Protein AF-A0AAV5MS28-F1 (afdb_monomer_lite)

Structure (mmCIF, N/CA/C/O backbone):
data_AF-A0AAV5MS28-F1
#
_entry.id   AF-A0AAV5MS28-F1
#
loop_
_atom_site.group_PDB
_atom_site.id
_atom_site.type_symbol
_atom_site.label_atom_id
_atom_site.label_alt_id
_atom_site.label_comp_id
_atom_site.label_asym_id
_atom_site.label_entity_id
_atom_site.label_seq_id
_atom_site.pdbx_PDB_ins_code
_atom_site.Cartn_x
_atom_site.Cartn_y
_atom_site.Cartn_z
_atom_site.occupancy
_atom_site.B_iso_or_equiv
_atom_site.auth_seq_id
_atom_site.auth_comp_id
_atom_site.auth_asym_id
_atom_site.auth_atom_id
_atom_site.pdbx_PDB_model_num
ATOM 1 N N . MET A 1 1 ? 1.282 -0.191 -28.296 1.00 39.28 1 MET A N 1
ATOM 2 C CA . MET A 1 1 ? 1.789 -0.996 -27.164 1.00 39.28 1 MET A CA 1
ATOM 3 C C . MET A 1 1 ? 0.670 -1.127 -26.139 1.00 39.28 1 MET A C 1
ATOM 5 O O . MET A 1 1 ? 0.465 -0.210 -25.360 1.00 39.28 1 MET A O 1
ATOM 9 N N . GLU A 1 2 ? -0.096 -2.219 -26.176 1.00 42.72 2 GLU A N 1
ATOM 10 C CA . GLU A 1 2 ? -1.206 -2.495 -25.242 1.00 42.72 2 GLU A CA 1
ATOM 11 C C . GLU A 1 2 ? -0.755 -3.400 -24.079 1.00 42.72 2 GLU A C 1
ATOM 13 O O . GLU A 1 2 ? -1.329 -4.451 -23.829 1.00 42.72 2 GLU A O 1
ATOM 18 N N . GLY A 1 3 ? 0.332 -3.028 -23.395 1.00 43.88 3 GLY A N 1
ATOM 19 C CA . GLY A 1 3 ? 1.004 -3.906 -22.423 1.00 43.88 3 GLY A CA 1
ATOM 20 C C . GLY A 1 3 ? 0.760 -3.616 -20.938 1.00 43.88 3 GLY A C 1
ATOM 21 O O . GLY A 1 3 ? 1.291 -4.341 -20.109 1.00 43.88 3 GLY A O 1
ATOM 22 N N . LEU A 1 4 ? 0.005 -2.572 -20.570 1.00 51.59 4 LEU A N 1
ATOM 23 C CA . LEU A 1 4 ? -0.124 -2.137 -19.161 1.00 51.59 4 LEU A CA 1
ATOM 24 C C . LEU A 1 4 ? -1.570 -1.852 -18.709 1.00 51.59 4 LEU A C 1
ATOM 26 O O . LEU A 1 4 ? -1.784 -1.328 -17.624 1.00 51.59 4 LEU A O 1
ATOM 30 N N . LYS A 1 5 ? -2.583 -2.208 -19.511 1.00 58.06 5 LYS A N 1
ATOM 31 C CA . LYS A 1 5 ? -4.004 -2.021 -19.145 1.00 58.06 5 LYS A CA 1
ATOM 32 C C . LYS A 1 5 ? -4.564 -3.099 -18.198 1.00 58.06 5 LYS A C 1
ATOM 34 O O . LYS A 1 5 ? -5.707 -2.978 -17.781 1.00 58.06 5 LYS A O 1
ATOM 39 N N . GLY A 1 6 ? -3.803 -4.154 -17.890 1.00 67.38 6 GLY A N 1
ATOM 40 C CA . GLY A 1 6 ? -4.346 -5.371 -17.268 1.00 67.38 6 GLY A CA 1
ATOM 41 C C . GLY A 1 6 ? -4.471 -5.362 -15.742 1.00 67.38 6 GLY A C 1
ATOM 42 O O . GLY A 1 6 ? -5.326 -6.065 -15.222 1.00 67.38 6 GLY A O 1
ATOM 43 N N . PHE A 1 7 ? -3.652 -4.585 -15.028 1.00 80.12 7 PHE A N 1
ATOM 44 C CA . PHE A 1 7 ? -3.535 -4.651 -13.561 1.00 80.12 7 PHE A CA 1
ATOM 45 C C . PHE A 1 7 ? -4.008 -3.362 -12.872 1.00 80.12 7 PHE A C 1
ATOM 47 O O . PHE A 1 7 ? -3.318 -2.821 -12.012 1.00 80.12 7 PHE A O 1
ATOM 54 N N . ASN A 1 8 ? -5.164 -2.841 -13.285 1.00 88.50 8 ASN A N 1
ATOM 55 C CA . ASN A 1 8 ? -5.794 -1.671 -12.666 1.00 88.50 8 ASN A CA 1
ATOM 56 C C . ASN A 1 8 ? -6.469 -2.023 -11.319 1.00 88.50 8 ASN A C 1
ATOM 58 O O . ASN A 1 8 ? -6.491 -3.178 -10.893 1.00 88.50 8 ASN A O 1
ATOM 62 N N . MET A 1 9 ? -7.042 -1.034 -10.630 1.00 86.88 9 MET A N 1
ATOM 63 C CA . MET A 1 9 ? -7.800 -1.281 -9.395 1.00 86.88 9 MET A CA 1
ATOM 64 C C . MET A 1 9 ? -8.926 -2.321 -9.563 1.00 86.88 9 MET A C 1
ATOM 66 O O . MET A 1 9 ? -9.094 -3.170 -8.689 1.00 86.88 9 MET A O 1
ATOM 70 N N . GLU A 1 10 ? -9.651 -2.303 -10.685 1.00 90.81 10 GLU A N 1
ATOM 71 C CA . GLU A 1 10 ? -10.730 -3.265 -10.972 1.00 90.81 10 GLU A CA 1
ATOM 72 C C . GLU A 1 10 ? -10.206 -4.704 -11.054 1.00 90.81 10 GLU A C 1
ATOM 74 O O . GLU A 1 10 ? -10.840 -5.628 -10.543 1.00 90.81 10 GLU A O 1
ATOM 79 N N . TYR A 1 11 ? -9.019 -4.900 -11.638 1.00 91.44 11 TYR A N 1
ATOM 80 C CA . TYR A 1 11 ? -8.353 -6.198 -11.662 1.00 91.44 11 TYR A CA 1
ATOM 81 C C . TYR A 1 11 ? -8.140 -6.737 -10.246 1.00 91.44 11 TYR A C 1
ATOM 83 O O . TYR A 1 11 ? -8.461 -7.898 -9.986 1.00 91.44 11 TYR A O 1
ATOM 91 N N . TRP A 1 12 ? -7.625 -5.912 -9.327 1.00 91.50 12 TRP A N 1
ATOM 92 C CA . TRP A 1 12 ? -7.369 -6.324 -7.943 1.00 91.50 12 TRP A CA 1
ATOM 93 C C . TRP A 1 12 ? -8.658 -6.593 -7.165 1.00 91.50 12 TRP A C 1
ATOM 95 O O . TRP A 1 12 ? -8.725 -7.556 -6.400 1.00 91.50 12 TRP A O 1
ATOM 105 N N . GLU A 1 13 ? -9.703 -5.802 -7.408 1.00 92.19 13 GLU A N 1
ATOM 106 C CA . GLU A 1 13 ? -11.033 -6.028 -6.837 1.00 92.19 13 GLU A CA 1
ATOM 107 C C . GLU A 1 13 ? -11.632 -7.367 -7.307 1.00 92.19 13 GLU A C 1
ATOM 109 O O . GLU A 1 13 ? -12.181 -8.114 -6.493 1.00 92.19 13 GLU A O 1
ATOM 114 N N . ALA A 1 14 ? -11.433 -7.739 -8.575 1.00 94.12 14 ALA A N 1
ATOM 115 C CA . ALA A 1 14 ? -11.898 -9.011 -9.129 1.00 94.12 14 ALA A CA 1
ATOM 116 C C . ALA A 1 14 ? -11.177 -10.251 -8.561 1.00 94.12 14 ALA A C 1
ATOM 118 O O . ALA A 1 14 ? -11.719 -11.353 -8.637 1.00 94.12 14 ALA A O 1
ATOM 119 N N . GLN A 1 15 ? -9.989 -10.099 -7.957 1.00 92.62 15 GLN A N 1
ATOM 120 C CA . GLN A 1 15 ? -9.233 -11.234 -7.403 1.00 92.62 15 GLN A CA 1
ATOM 121 C C . GLN A 1 15 ? -9.865 -11.835 -6.137 1.00 92.62 15 GLN A C 1
ATOM 123 O O . GLN A 1 15 ? -9.484 -12.929 -5.721 1.00 92.62 15 GLN A O 1
ATOM 128 N N . GLY A 1 16 ? -10.806 -11.138 -5.488 1.00 89.81 16 GLY A N 1
ATOM 129 C CA . GLY A 1 16 ? -11.504 -11.667 -4.313 1.00 89.81 16 GLY A CA 1
ATOM 130 C C . GLY A 1 16 ? -10.570 -12.013 -3.145 1.00 89.81 16 GLY A C 1
ATOM 131 O O . GLY A 1 16 ? -10.763 -13.028 -2.473 1.00 89.81 16 GLY A O 1
ATOM 132 N N . LEU A 1 17 ? -9.542 -11.190 -2.908 1.00 93.25 17 LEU A N 1
ATOM 133 C CA . LEU A 1 17 ? -8.501 -11.421 -1.901 1.00 93.25 17 LEU A CA 1
ATOM 134 C C . LEU A 1 17 ? -9.057 -11.323 -0.467 1.00 93.25 17 LEU A C 1
ATOM 136 O O . LEU A 1 17 ? -8.995 -10.285 0.189 1.00 93.25 17 LEU A O 1
ATOM 140 N N . LYS A 1 18 ? -9.581 -12.438 0.055 1.00 94.56 18 LYS A N 1
ATOM 141 C CA . LYS A 1 18 ? -10.282 -12.504 1.357 1.00 94.56 18 LYS A CA 1
ATOM 142 C C . LYS A 1 18 ? -9.435 -12.118 2.576 1.00 94.56 18 LYS A C 1
ATOM 144 O O . LYS A 1 18 ? -9.995 -11.828 3.629 1.00 94.56 18 LYS A O 1
ATOM 149 N N . PHE A 1 19 ? -8.109 -12.137 2.459 1.00 93.75 19 PHE A N 1
ATOM 150 C CA . PHE A 1 19 ? -7.202 -11.768 3.550 1.00 93.75 19 PHE A CA 1
ATOM 151 C C . PHE A 1 19 ? -7.060 -10.250 3.723 1.00 93.75 19 PHE A C 1
ATOM 153 O O . PHE A 1 19 ? -6.655 -9.799 4.789 1.00 93.75 19 PHE A O 1
ATOM 160 N N . VAL A 1 20 ? -7.394 -9.459 2.698 1.00 95.00 20 VAL A N 1
ATOM 161 C CA . VAL A 1 20 ? -7.122 -8.015 2.650 1.00 95.00 20 VAL A CA 1
ATOM 162 C C . VAL A 1 20 ? -7.753 -7.247 3.814 1.00 95.00 20 VAL A C 1
ATOM 164 O O . VAL A 1 20 ? -7.027 -6.480 4.441 1.00 95.00 20 VAL A O 1
ATOM 167 N N . PRO A 1 21 ? -9.018 -7.488 4.217 1.00 93.00 21 PRO A N 1
ATOM 168 C CA . PRO A 1 21 ? -9.598 -6.789 5.367 1.00 93.00 21 PRO A CA 1
ATOM 169 C C . PRO A 1 21 ? -8.853 -7.012 6.695 1.00 93.00 21 PRO A C 1
ATOM 171 O O . PRO A 1 21 ? -8.973 -6.193 7.599 1.00 93.00 21 PRO A O 1
ATOM 174 N N . GLN A 1 22 ? -8.092 -8.106 6.817 1.00 95.06 22 GLN A N 1
ATOM 175 C CA . GLN A 1 22 ? -7.332 -8.486 8.017 1.00 95.06 22 GLN A CA 1
ATO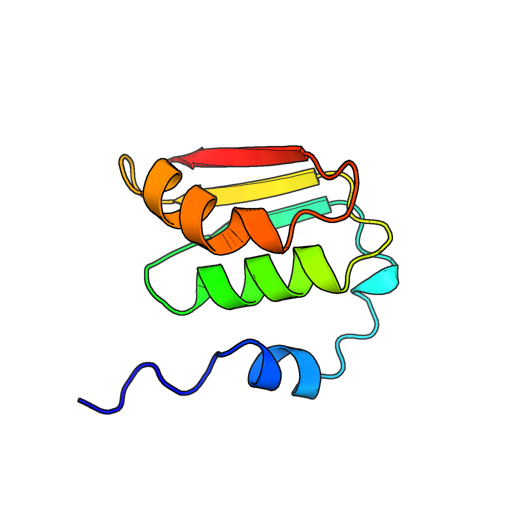M 176 C C . GLN A 1 22 ? -5.833 -8.164 7.895 1.00 95.06 22 GLN A C 1
ATOM 178 O O . GLN A 1 22 ? -5.062 -8.426 8.818 1.00 95.06 22 GLN A O 1
ATOM 183 N N . LEU A 1 23 ? -5.397 -7.631 6.751 1.00 95.50 23 LEU A N 1
ATOM 184 C CA . LEU A 1 23 ? -3.995 -7.361 6.475 1.00 95.50 23 LEU A CA 1
ATOM 185 C C . LEU A 1 23 ? -3.515 -6.161 7.295 1.00 95.50 23 LEU A C 1
ATOM 187 O O . LEU A 1 23 ? -3.959 -5.041 7.068 1.00 95.50 23 LEU A O 1
ATOM 191 N N . GLN A 1 24 ? -2.578 -6.398 8.215 1.00 95.19 24 GLN A N 1
ATOM 192 C CA . GLN A 1 24 ? -2.023 -5.351 9.082 1.00 95.19 24 GLN A CA 1
ATOM 193 C C . GLN A 1 24 ? -0.761 -4.701 8.521 1.00 95.19 24 GLN A C 1
ATOM 195 O O . GLN A 1 24 ? -0.540 -3.501 8.689 1.00 95.19 24 GLN A O 1
ATOM 200 N N . LYS A 1 25 ? 0.096 -5.493 7.872 1.00 95.69 25 LYS A N 1
ATOM 201 C CA . LYS A 1 25 ? 1.404 -5.049 7.387 1.00 95.69 25 LYS A CA 1
ATOM 202 C C . LYS A 1 25 ? 1.684 -5.644 6.021 1.00 95.69 25 LYS A C 1
ATOM 204 O O . LYS A 1 25 ? 1.440 -6.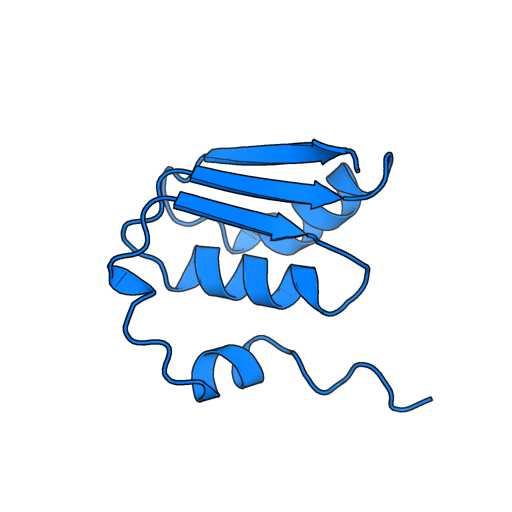830 5.807 1.00 95.69 25 LYS A O 1
ATOM 209 N N . ALA A 1 26 ? 2.224 -4.833 5.122 1.00 94.25 26 ALA A N 1
ATOM 210 C CA . ALA A 1 26 ? 2.627 -5.274 3.795 1.00 94.25 26 ALA A CA 1
ATOM 211 C C . ALA A 1 26 ? 3.902 -4.566 3.339 1.00 94.25 26 ALA A C 1
ATOM 213 O O . ALA A 1 26 ? 4.121 -3.397 3.654 1.00 94.25 26 ALA A O 1
ATOM 214 N N . THR A 1 27 ? 4.707 -5.281 2.558 1.00 94.31 27 THR A N 1
ATOM 215 C CA . THR A 1 27 ? 5.831 -4.727 1.805 1.00 94.31 27 THR A CA 1
ATOM 216 C C . THR A 1 27 ? 5.586 -5.022 0.334 1.00 94.31 27 THR A C 1
ATOM 218 O O . THR A 1 27 ? 5.356 -6.176 -0.020 1.00 94.31 27 THR A O 1
ATOM 221 N N . ILE A 1 28 ? 5.604 -3.992 -0.508 1.00 91.25 28 ILE A N 1
ATOM 222 C CA . ILE A 1 28 ? 5.369 -4.110 -1.948 1.00 91.25 28 ILE A CA 1
ATOM 223 C C . ILE A 1 28 ? 6.537 -3.494 -2.691 1.00 91.25 28 ILE A C 1
ATOM 225 O O . ILE A 1 28 ? 6.886 -2.342 -2.451 1.00 91.25 28 ILE A O 1
ATOM 229 N N . GLU A 1 29 ? 7.079 -4.240 -3.643 1.00 89.75 29 GLU A N 1
ATOM 230 C CA . GLU A 1 29 ? 7.981 -3.700 -4.649 1.00 89.75 29 GLU A CA 1
ATOM 231 C C . GLU A 1 29 ? 7.183 -3.005 -5.751 1.00 89.75 29 GLU A C 1
ATOM 233 O O . GLU A 1 29 ? 6.361 -3.605 -6.448 1.00 89.75 29 GLU A O 1
ATOM 238 N N . VAL A 1 30 ? 7.372 -1.693 -5.853 1.00 84.69 30 VAL A N 1
ATOM 239 C CA . VAL A 1 30 ? 6.657 -0.818 -6.770 1.00 84.69 30 VAL A CA 1
ATOM 240 C C . VAL A 1 30 ? 7.583 -0.453 -7.921 1.00 84.69 30 VAL A C 1
ATOM 242 O O . VAL A 1 30 ? 8.379 0.482 -7.848 1.00 84.69 30 VAL A O 1
ATOM 245 N N . HIS A 1 31 ? 7.417 -1.172 -9.028 1.00 74.25 31 HIS A N 1
ATOM 246 C CA . HIS A 1 31 ? 7.875 -0.729 -10.342 1.00 74.25 31 HIS A CA 1
ATOM 247 C C . HIS A 1 31 ? 6.773 0.076 -11.048 1.00 74.25 31 HIS A C 1
ATOM 249 O O . HIS A 1 31 ? 5.598 0.019 -10.667 1.00 74.25 31 HIS A O 1
ATOM 255 N N . PHE A 1 32 ? 7.140 0.818 -12.097 1.00 66.00 32 PHE A N 1
ATOM 256 C CA . PHE A 1 32 ? 6.198 1.616 -12.887 1.00 66.00 32 PHE A CA 1
ATOM 257 C C . PHE A 1 32 ? 4.957 0.805 -13.322 1.00 66.00 32 PHE A C 1
ATOM 259 O O . PHE A 1 32 ? 5.064 -0.312 -13.829 1.00 66.00 32 PHE A O 1
ATOM 266 N N . GLY A 1 33 ? 3.769 1.393 -13.138 1.00 63.94 33 GLY A N 1
ATOM 267 C CA . GLY A 1 33 ? 2.480 0.872 -13.610 1.00 63.94 33 GLY A CA 1
ATOM 268 C C . GLY A 1 33 ? 1.780 -0.083 -12.639 1.00 63.94 33 GLY A C 1
ATOM 269 O O . GLY A 1 33 ? 0.770 0.280 -12.045 1.00 63.94 33 GLY A O 1
ATOM 270 N N . ASN A 1 34 ? 2.302 -1.297 -12.462 1.00 72.69 34 ASN A N 1
ATOM 271 C CA . ASN A 1 34 ? 1.523 -2.384 -11.846 1.00 72.69 34 ASN A CA 1
ATOM 272 C C . ASN A 1 34 ? 1.520 -2.352 -10.308 1.00 72.69 34 ASN A C 1
ATOM 274 O O . ASN A 1 34 ? 0.494 -2.620 -9.682 1.00 72.69 34 ASN A O 1
ATOM 278 N N . GLY A 1 35 ? 2.655 -2.014 -9.686 1.00 84.69 35 GLY A N 1
ATOM 279 C CA . GLY A 1 35 ? 2.773 -2.006 -8.222 1.00 84.69 35 GLY A CA 1
ATOM 280 C C . GLY A 1 35 ? 1.944 -0.899 -7.564 1.00 84.69 35 GLY A C 1
ATOM 281 O O . GLY A 1 35 ? 1.430 -1.075 -6.461 1.00 84.69 35 GLY A O 1
ATOM 282 N N . VAL A 1 36 ? 1.753 0.223 -8.265 1.00 89.44 36 VAL A N 1
ATOM 283 C CA . VAL A 1 36 ? 1.005 1.381 -7.753 1.00 89.44 36 VAL A CA 1
ATOM 284 C C . VAL A 1 36 ? -0.481 1.058 -7.587 1.00 89.44 36 VAL A C 1
ATOM 286 O O . VAL A 1 36 ? -1.077 1.426 -6.578 1.00 89.44 36 VAL A O 1
ATOM 289 N N . GLU A 1 37 ? -1.086 0.340 -8.532 1.00 91.25 37 GLU A N 1
ATOM 290 C CA . GLU A 1 37 ? -2.509 -0.016 -8.460 1.00 91.25 37 GLU A CA 1
ATOM 291 C C . GLU A 1 37 ? -2.800 -1.008 -7.326 1.00 91.25 37 GLU A C 1
ATOM 293 O O . GLU A 1 37 ? -3.810 -0.868 -6.635 1.00 91.25 37 GLU A O 1
ATOM 298 N N . LEU A 1 38 ? -1.876 -1.937 -7.048 1.00 91.56 38 LEU A N 1
ATOM 299 C CA . LEU A 1 38 ? -1.971 -2.805 -5.872 1.00 91.56 38 LEU A CA 1
ATOM 300 C C . LEU A 1 38 ? -1.878 -1.996 -4.570 1.00 91.56 38 LEU A C 1
ATOM 302 O O . LEU A 1 38 ? -2.648 -2.234 -3.642 1.00 91.56 38 LEU A O 1
ATOM 306 N N . VAL A 1 39 ? -0.974 -1.013 -4.504 1.00 92.94 39 VAL A N 1
ATOM 307 C CA . VAL A 1 39 ? -0.859 -0.110 -3.347 1.00 92.94 39 VAL A CA 1
ATOM 308 C C . VAL A 1 39 ? -2.165 0.652 -3.117 1.00 92.94 39 VAL A C 1
ATOM 310 O O . VAL A 1 39 ? -2.665 0.665 -1.993 1.00 92.94 39 VAL A O 1
ATOM 313 N N . LYS A 1 40 ? -2.754 1.242 -4.165 1.00 92.81 40 LYS A N 1
ATOM 314 C CA . LYS A 1 40 ? -4.051 1.935 -4.061 1.00 92.81 40 LYS A CA 1
ATOM 315 C C . LYS A 1 40 ? -5.150 0.989 -3.579 1.00 92.81 40 LYS A C 1
ATOM 317 O O . LYS A 1 40 ? -5.942 1.360 -2.715 1.00 92.81 40 LYS A O 1
ATOM 322 N N . TYR A 1 41 ? -5.185 -0.232 -4.112 1.00 93.88 41 TYR A N 1
ATOM 323 C CA . TYR A 1 41 ? -6.143 -1.254 -3.705 1.00 93.88 41 TYR A CA 1
ATOM 324 C C . TYR A 1 41 ? -6.004 -1.601 -2.216 1.00 93.88 41 TYR A C 1
ATOM 326 O O . TYR A 1 41 ? -7.002 -1.587 -1.496 1.00 93.88 41 TYR A O 1
ATOM 334 N N . LEU A 1 42 ? -4.784 -1.841 -1.722 1.00 94.00 42 LEU A N 1
ATOM 335 C CA . LEU A 1 42 ? -4.567 -2.130 -0.304 1.00 94.00 42 LEU A CA 1
ATOM 336 C C . LEU A 1 42 ? -4.951 -0.950 0.588 1.00 94.00 42 LEU A C 1
ATOM 338 O O . LEU A 1 42 ? -5.639 -1.156 1.579 1.00 94.00 42 LEU A O 1
ATOM 342 N N . LEU A 1 43 ? -4.575 0.278 0.226 1.00 94.00 43 LEU A N 1
ATOM 343 C CA . LEU A 1 43 ? -4.944 1.468 1.000 1.00 94.00 43 LEU A CA 1
ATOM 344 C C . LEU A 1 43 ? -6.467 1.661 1.094 1.00 94.00 43 LEU A C 1
ATOM 346 O O . LEU A 1 43 ? -6.966 2.096 2.128 1.00 94.00 43 LEU A O 1
ATOM 350 N N . LYS A 1 44 ? -7.205 1.291 0.040 1.00 93.44 44 LYS A N 1
ATOM 351 C CA . LYS A 1 44 ? -8.669 1.384 -0.016 1.00 93.44 44 LYS A CA 1
ATOM 352 C C . LYS A 1 44 ? -9.379 0.263 0.753 1.00 93.44 44 LYS A C 1
ATOM 354 O O . LYS A 1 44 ? -10.400 0.519 1.386 1.00 93.44 44 LYS A O 1
ATOM 359 N N . HIS A 1 45 ? -8.886 -0.974 0.668 1.00 93.06 45 HIS A N 1
ATOM 360 C CA . HIS A 1 45 ? -9.635 -2.168 1.096 1.00 93.06 45 HIS A CA 1
ATOM 361 C C . HIS A 1 45 ? -9.089 -2.850 2.354 1.00 93.06 45 HIS A C 1
ATOM 363 O O . HIS A 1 45 ? -9.824 -3.582 3.022 1.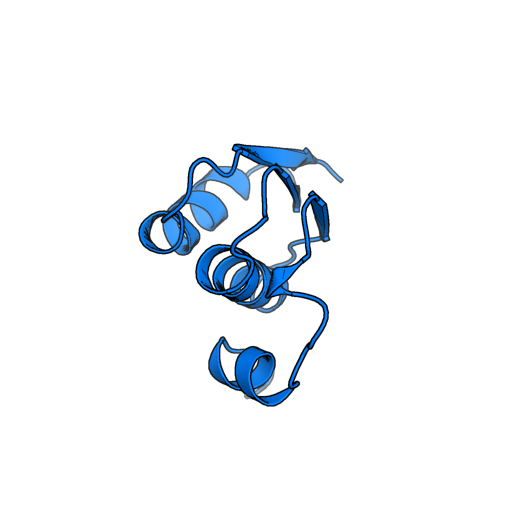00 93.06 45 HIS A O 1
ATOM 369 N N . ALA A 1 46 ? -7.822 -2.632 2.710 1.00 94.06 46 ALA A N 1
ATOM 370 C CA . ALA A 1 46 ? -7.221 -3.234 3.895 1.00 94.06 46 ALA A CA 1
ATOM 371 C C . ALA A 1 46 ? -7.539 -2.402 5.146 1.00 94.06 46 ALA A C 1
ATOM 373 O O . ALA A 1 46 ? -6.743 -1.588 5.604 1.00 94.06 46 ALA A O 1
ATOM 374 N N . ALA A 1 47 ? -8.731 -2.611 5.709 1.00 90.94 47 ALA A N 1
ATOM 375 C CA . ALA A 1 47 ? -9.228 -1.838 6.850 1.00 90.94 47 ALA A CA 1
ATOM 376 C C . ALA A 1 47 ? -8.347 -1.933 8.111 1.00 90.94 47 ALA A C 1
ATOM 378 O O . ALA A 1 47 ? -8.371 -1.022 8.933 1.00 90.94 47 ALA A O 1
ATOM 379 N N . ALA A 1 48 ? -7.582 -3.017 8.263 1.00 93.62 48 ALA A N 1
ATOM 380 C CA . ALA A 1 48 ? -6.660 -3.226 9.377 1.00 93.62 48 ALA A CA 1
ATOM 381 C C . ALA A 1 48 ? -5.215 -2.774 9.083 1.00 93.62 48 ALA A C 1
ATOM 383 O O . ALA A 1 48 ? -4.334 -3.037 9.898 1.00 93.62 48 ALA A O 1
ATOM 384 N N . LEU A 1 49 ? -4.944 -2.139 7.934 1.00 94.81 49 LEU A N 1
ATOM 385 C CA . LEU A 1 49 ? -3.583 -1.849 7.479 1.00 94.81 49 LEU A CA 1
ATOM 386 C C . LEU A 1 49 ? -2.933 -0.722 8.286 1.00 94.81 49 LEU A C 1
ATOM 388 O O . LEU A 1 49 ? -3.241 0.459 8.127 1.00 94.81 49 LEU A O 1
ATOM 392 N N . GLU A 1 50 ? -1.958 -1.096 9.104 1.00 94.44 50 GLU A N 1
ATOM 393 C CA . GLU A 1 50 ? -1.178 -0.192 9.947 1.00 94.44 50 GLU A CA 1
ATOM 394 C C . GLU A 1 50 ? 0.057 0.331 9.211 1.00 94.44 50 GLU A C 1
ATOM 396 O O . GLU A 1 50 ? 0.406 1.508 9.304 1.00 94.44 50 GLU A O 1
ATOM 401 N N . THR A 1 51 ? 0.754 -0.549 8.488 1.00 94.81 51 THR A N 1
ATOM 402 C CA . THR A 1 51 ? 2.023 -0.220 7.826 1.00 94.81 51 THR A CA 1
ATOM 403 C C . THR A 1 51 ? 2.075 -0.776 6.415 1.00 94.81 51 THR A C 1
ATOM 405 O O . THR A 1 51 ? 1.886 -1.972 6.191 1.00 94.81 51 THR A O 1
ATOM 408 N N . LEU A 1 52 ? 2.421 0.092 5.471 1.00 94.50 52 LEU A N 1
ATOM 409 C CA . LEU A 1 52 ? 2.721 -0.283 4.100 1.00 94.50 52 LEU A CA 1
ATOM 410 C C . LEU A 1 52 ? 4.121 0.206 3.739 1.00 94.50 52 LEU A C 1
ATOM 412 O O . LEU A 1 52 ? 4.356 1.407 3.626 1.00 94.50 52 LEU A O 1
ATOM 416 N N . ASN A 1 53 ? 5.050 -0.725 3.552 1.00 93.75 53 ASN A N 1
ATOM 417 C CA . ASN A 1 53 ? 6.367 -0.412 3.026 1.00 93.75 53 ASN A CA 1
ATOM 418 C C . ASN A 1 53 ? 6.354 -0.547 1.503 1.00 93.75 53 ASN A C 1
ATOM 420 O O . ASN A 1 53 ? 5.951 -1.573 0.959 1.00 93.75 53 ASN A O 1
ATOM 424 N N . THR A 1 54 ? 6.802 0.490 0.818 1.00 91.88 54 THR A N 1
ATOM 425 C CA . THR A 1 54 ? 6.932 0.519 -0.635 1.00 91.88 54 THR A CA 1
ATOM 426 C C . THR A 1 54 ? 8.412 0.525 -0.981 1.00 91.88 54 THR A C 1
ATOM 428 O O . THR A 1 54 ? 9.158 1.407 -0.563 1.00 91.88 54 THR A O 1
ATOM 431 N N . LEU A 1 55 ? 8.845 -0.512 -1.688 1.00 90.81 55 LEU A N 1
ATOM 432 C CA . LEU A 1 55 ? 10.199 -0.656 -2.195 1.00 90.81 55 LEU A CA 1
ATOM 433 C C . LEU A 1 55 ? 10.228 -0.103 -3.620 1.00 90.81 55 LEU A C 1
ATOM 435 O O . LEU A 1 55 ? 9.508 -0.613 -4.474 1.00 90.81 55 LEU A O 1
ATOM 439 N N . CYS A 1 56 ? 10.993 0.947 -3.892 1.00 88.19 56 CYS A N 1
ATOM 440 C CA . CYS A 1 56 ? 11.049 1.551 -5.225 1.00 88.19 56 CYS A CA 1
ATOM 441 C C . CYS A 1 56 ? 12.447 2.068 -5.557 1.00 88.19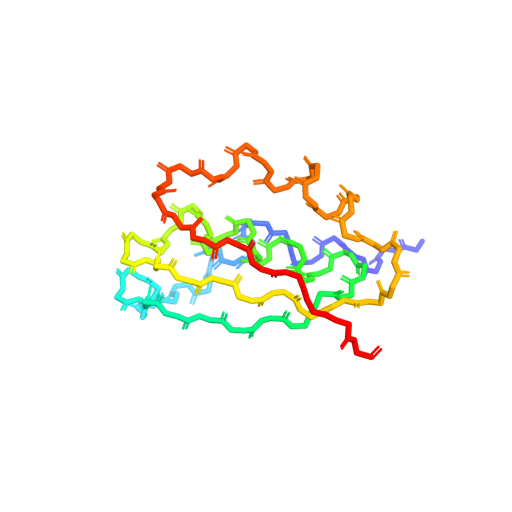 56 CYS A C 1
ATOM 443 O O . CYS A 1 56 ? 13.261 2.302 -4.668 1.00 88.19 56 CYS A O 1
ATOM 445 N N . PHE A 1 57 ? 12.728 2.279 -6.844 1.00 86.00 57 PHE A N 1
ATOM 446 C CA . PHE A 1 57 ? 13.989 2.901 -7.235 1.00 86.00 57 PHE A CA 1
ATOM 447 C C . PHE A 1 57 ? 14.085 4.338 -6.697 1.00 86.00 57 PHE A C 1
ATOM 449 O O . PHE A 1 57 ? 13.064 5.038 -6.654 1.00 86.00 57 PHE A O 1
ATOM 456 N N . PRO A 1 58 ? 15.296 4.797 -6.328 1.00 84.25 58 PRO A N 1
ATOM 457 C CA . PRO A 1 58 ? 15.507 6.164 -5.870 1.00 84.25 58 PRO A CA 1
ATOM 458 C C . PRO A 1 58 ? 14.944 7.197 -6.852 1.00 84.25 58 PRO A C 1
ATOM 460 O O . PRO A 1 58 ? 15.182 7.116 -8.059 1.00 84.25 58 PRO A O 1
ATOM 463 N N . GLY A 1 59 ? 14.217 8.186 -6.335 1.00 85.56 59 GLY A N 1
ATOM 464 C CA . GLY A 1 59 ? 13.627 9.272 -7.124 1.00 85.56 59 GLY A CA 1
ATOM 465 C C . GLY A 1 59 ? 12.202 9.008 -7.619 1.00 85.56 59 GLY A C 1
ATOM 466 O O . GLY A 1 59 ? 11.612 9.882 -8.255 1.00 85.56 59 GLY A O 1
ATOM 467 N N . MET A 1 60 ? 11.623 7.837 -7.334 1.00 85.75 60 MET A N 1
ATOM 468 C CA . MET A 1 60 ? 10.227 7.517 -7.664 1.00 85.75 60 MET A CA 1
ATOM 469 C C . MET A 1 60 ? 9.237 7.846 -6.538 1.00 85.75 60 MET A C 1
ATOM 471 O O . MET A 1 60 ? 8.025 7.838 -6.763 1.00 85.75 60 MET A O 1
ATOM 475 N N . GLU A 1 61 ? 9.724 8.147 -5.334 1.00 87.88 61 GLU A N 1
ATOM 476 C CA . GLU A 1 61 ? 8.923 8.240 -4.111 1.00 87.88 61 GLU A CA 1
ATOM 477 C C . GLU A 1 61 ? 7.841 9.318 -4.224 1.00 87.88 61 GLU A C 1
ATOM 479 O O . GLU A 1 61 ? 6.675 9.073 -3.920 1.00 87.88 61 GLU A O 1
ATOM 484 N N . SER A 1 62 ? 8.207 10.505 -4.715 1.00 88.12 62 SER A N 1
ATOM 485 C CA . SER A 1 62 ? 7.285 11.637 -4.867 1.00 88.12 62 SER A CA 1
ATOM 486 C C . SER A 1 62 ? 6.167 11.341 -5.867 1.00 88.12 62 SER A C 1
ATOM 488 O O . SER A 1 62 ? 5.002 11.619 -5.585 1.00 88.12 62 SER A O 1
ATOM 490 N N . SER A 1 63 ? 6.502 10.718 -7.000 1.00 88.44 63 SER A N 1
ATOM 491 C CA . SE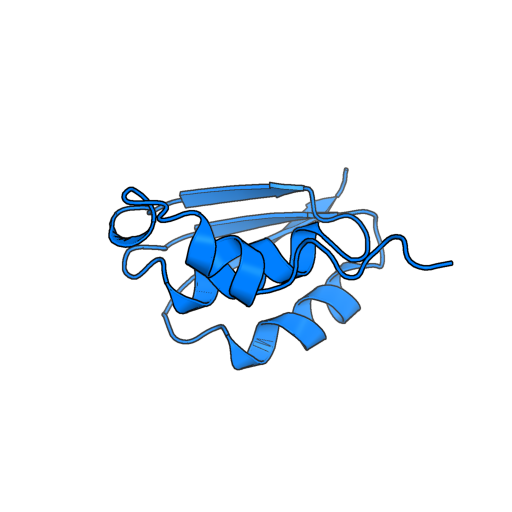R A 1 63 ? 5.540 10.347 -8.042 1.00 88.44 63 SER A CA 1
ATOM 492 C C . SER A 1 63 ? 4.563 9.273 -7.565 1.00 88.44 63 SER A C 1
ATO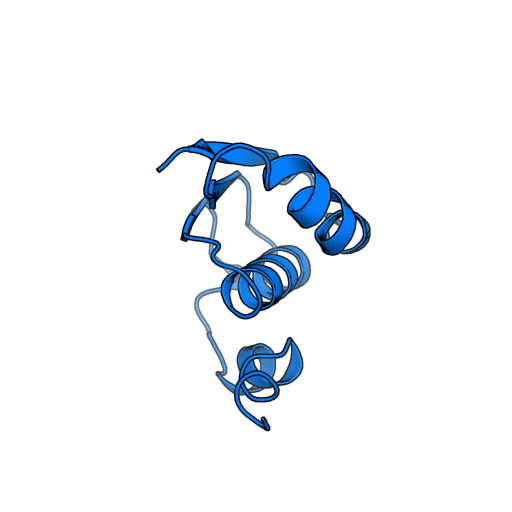M 494 O O . SER A 1 63 ? 3.366 9.346 -7.850 1.00 88.44 63 SER A O 1
ATOM 496 N N . ILE A 1 64 ? 5.047 8.278 -6.816 1.00 88.94 64 ILE A N 1
ATOM 497 C CA . ILE A 1 64 ? 4.186 7.246 -6.230 1.00 88.94 64 ILE A CA 1
ATOM 498 C C . ILE A 1 64 ? 3.294 7.870 -5.155 1.00 88.94 64 ILE A C 1
ATOM 500 O O . ILE A 1 64 ? 2.084 7.645 -5.162 1.00 88.94 64 ILE A O 1
ATOM 504 N N . LEU A 1 65 ? 3.860 8.691 -4.263 1.00 89.50 65 LEU A N 1
ATOM 505 C CA . LEU A 1 65 ? 3.109 9.368 -3.209 1.00 89.50 65 LEU A CA 1
ATOM 506 C C . LEU A 1 65 ? 1.976 10.224 -3.784 1.00 89.50 65 LEU A C 1
ATOM 508 O O . LEU A 1 65 ? 0.859 10.175 -3.270 1.00 89.50 65 LEU A O 1
ATOM 512 N N . GLU A 1 66 ? 2.241 10.967 -4.860 1.00 90.56 66 GLU A N 1
ATOM 513 C CA . GLU A 1 66 ? 1.236 11.789 -5.529 1.00 90.56 66 GLU A CA 1
ATOM 514 C C . GLU A 1 66 ? 0.058 10.957 -6.052 1.00 90.56 66 GLU A C 1
ATOM 516 O O . GLU A 1 66 ? -1.091 11.373 -5.907 1.00 90.56 66 GLU A O 1
ATOM 521 N N . GLN A 1 67 ? 0.324 9.769 -6.597 1.00 90.56 67 GLN A N 1
ATOM 522 C CA . GLN A 1 67 ? -0.706 8.884 -7.143 1.00 90.56 67 GLN A CA 1
ATOM 523 C C . GLN A 1 67 ? -1.564 8.205 -6.071 1.00 90.56 67 GLN A C 1
ATOM 525 O O . GLN A 1 67 ? -2.719 7.873 -6.336 1.00 90.56 67 GLN A O 1
ATOM 530 N N . ILE A 1 68 ? -1.015 7.958 -4.880 1.00 90.31 68 ILE A N 1
ATOM 531 C CA . ILE A 1 68 ? -1.694 7.184 -3.825 1.00 90.31 68 ILE A CA 1
ATOM 532 C C . ILE A 1 68 ? -2.302 8.063 -2.725 1.00 90.31 68 ILE A C 1
ATOM 534 O O . ILE A 1 68 ? -3.026 7.550 -1.872 1.00 90.31 68 ILE A O 1
ATOM 538 N N . LYS A 1 69 ? -2.026 9.377 -2.724 1.00 89.81 69 LYS A N 1
ATOM 539 C CA . LYS A 1 69 ? -2.442 10.312 -1.660 1.00 89.81 69 LYS A CA 1
ATOM 540 C C . LYS A 1 69 ? -3.949 10.299 -1.385 1.00 89.81 69 LYS A C 1
ATOM 542 O O . LYS A 1 69 ? -4.346 10.376 -0.231 1.00 89.81 69 LYS A O 1
ATOM 547 N N . GLU A 1 70 ? -4.768 10.151 -2.424 1.00 89.19 70 GLU A N 1
ATOM 548 C CA . GLU A 1 70 ? -6.238 10.163 -2.326 1.00 89.19 70 GLU A CA 1
ATOM 549 C C . GLU A 1 70 ? -6.810 8.861 -1.752 1.00 89.19 70 GLU A C 1
ATOM 551 O O . GLU A 1 70 ? -7.951 8.826 -1.306 1.00 89.19 70 GLU A O 1
ATOM 556 N N . TYR A 1 71 ? -6.005 7.796 -1.726 1.00 89.00 71 TYR A N 1
ATOM 557 C CA . TYR A 1 71 ? -6.398 6.479 -1.225 1.00 89.00 71 TYR A CA 1
ATOM 558 C C . TYR A 1 71 ? -5.987 6.267 0.235 1.00 89.00 71 TYR A C 1
ATOM 560 O O . TYR A 1 71 ? -6.417 5.302 0.857 1.00 89.00 71 TYR A O 1
ATOM 568 N N . LYS A 1 72 ? -5.181 7.169 0.814 1.00 76.88 72 LYS A N 1
ATOM 569 C CA . LYS A 1 72 ? -4.837 7.157 2.241 1.00 76.88 72 LYS A CA 1
ATOM 570 C C . LYS A 1 72 ? -6.039 7.610 3.080 1.00 76.88 72 LYS A C 1
ATOM 572 O O . LYS A 1 72 ? -6.134 8.774 3.452 1.00 76.88 72 LYS A O 1
ATOM 577 N N . SER A 1 73 ? -6.958 6.695 3.379 1.00 65.19 73 SER A N 1
ATOM 578 C CA . SER A 1 73 ? -8.166 6.986 4.171 1.00 65.19 73 SER A CA 1
ATOM 579 C C . SER A 1 73 ? -8.065 6.605 5.655 1.00 65.19 73 SER A C 1
ATOM 581 O O . SER A 1 73 ? -8.959 6.926 6.432 1.00 65.19 73 SER A O 1
ATOM 583 N N . GLN A 1 74 ? -6.999 5.916 6.061 1.00 68.00 74 GLN A N 1
ATOM 584 C CA . GLN A 1 74 ? -6.784 5.354 7.403 1.00 68.00 74 GLN A CA 1
ATOM 585 C C . GLN A 1 74 ? -5.462 5.889 7.996 1.00 68.00 74 GLN A C 1
ATOM 587 O O . GLN A 1 74 ? -4.644 6.418 7.236 1.00 68.00 74 GLN A O 1
ATOM 592 N N . PRO A 1 75 ? -5.182 5.736 9.310 1.00 78.06 75 PRO A N 1
ATOM 593 C CA . PRO A 1 75 ? -3.885 6.073 9.918 1.00 78.06 75 PRO A CA 1
ATOM 594 C C . PRO A 1 75 ? -2.751 5.116 9.483 1.00 78.06 75 PRO A C 1
ATOM 596 O O . PRO A 1 75 ? -1.876 4.758 10.269 1.00 78.06 75 PRO A O 1
ATOM 599 N N . THR A 1 76 ? -2.756 4.677 8.225 1.00 86.12 76 THR A N 1
ATOM 600 C CA . THR A 1 76 ? -1.737 3.811 7.645 1.00 86.12 76 THR A CA 1
ATOM 601 C C . THR A 1 76 ? -0.453 4.600 7.435 1.00 86.12 76 THR A C 1
ATOM 603 O O . THR A 1 76 ? -0.408 5.594 6.702 1.00 86.12 76 THR A O 1
ATOM 606 N N . THR A 1 77 ? 0.629 4.114 8.030 1.00 90.62 77 THR A N 1
ATOM 607 C CA . THR A 1 77 ? 1.966 4.646 7.779 1.00 90.62 77 THR A CA 1
ATOM 608 C C . THR A 1 77 ? 2.508 4.051 6.485 1.00 90.62 77 THR A C 1
ATOM 610 O O . THR A 1 77 ? 2.710 2.841 6.388 1.00 90.62 77 THR A O 1
ATOM 613 N N . VAL A 1 78 ? 2.733 4.902 5.480 1.00 88.56 78 VAL A N 1
ATOM 614 C CA . VAL A 1 78 ? 3.378 4.505 4.221 1.00 88.56 78 VAL A CA 1
ATOM 615 C C . VAL A 1 78 ? 4.841 4.912 4.267 1.00 88.56 78 VAL A C 1
ATOM 617 O O . VAL A 1 78 ? 5.140 6.098 4.416 1.00 88.56 78 VAL A O 1
ATOM 620 N N . LEU A 1 79 ? 5.722 3.929 4.130 1.00 89.75 79 LEU A N 1
ATOM 621 C CA . LEU A 1 79 ? 7.170 4.099 4.119 1.00 89.75 79 LEU A CA 1
ATOM 622 C C . LEU A 1 79 ? 7.705 3.824 2.717 1.00 89.75 79 LEU A C 1
ATOM 624 O O . LEU A 1 79 ? 7.183 2.964 2.008 1.00 89.75 79 LEU A O 1
ATOM 628 N N . PHE A 1 80 ? 8.747 4.552 2.331 1.00 87.56 80 PHE A N 1
ATOM 629 C CA . PHE A 1 80 ? 9.479 4.327 1.091 1.00 87.56 80 PHE A CA 1
ATOM 630 C C . PHE A 1 80 ? 10.877 3.841 1.448 1.00 87.56 80 PHE A C 1
ATOM 632 O O . PHE A 1 80 ? 11.556 4.464 2.264 1.00 87.56 80 PHE A O 1
ATOM 639 N N . SER A 1 81 ? 11.288 2.727 0.854 1.00 86.94 81 SER A N 1
ATOM 640 C CA . SER A 1 81 ? 12.653 2.214 0.955 1.00 86.94 81 SER A CA 1
ATOM 641 C C . SER A 1 81 ? 13.197 1.969 -0.447 1.00 86.94 81 SER A C 1
ATOM 643 O O . SER A 1 81 ? 12.449 1.587 -1.346 1.00 86.94 81 SER A O 1
ATOM 645 N N . SER A 1 82 ? 14.495 2.179 -0.639 1.00 82.38 82 SER A N 1
ATOM 646 C CA . SER A 1 82 ? 15.131 1.931 -1.932 1.00 82.38 82 SER A CA 1
ATOM 647 C C . SER A 1 82 ? 15.543 0.468 -2.096 1.00 82.38 82 SER A C 1
ATOM 649 O O . SER A 1 82 ? 15.950 -0.170 -1.121 1.00 82.38 82 SER A O 1
ATOM 651 N N . ILE A 1 83 ? 15.439 -0.031 -3.329 1.00 77.25 83 ILE A N 1
ATOM 652 C CA . ILE A 1 83 ? 16.009 -1.309 -3.796 1.00 77.25 83 ILE A CA 1
ATOM 653 C C . ILE A 1 83 ? 17.265 -1.084 -4.628 1.00 77.25 83 ILE A C 1
ATOM 655 O O . ILE A 1 83 ? 17.360 -0.008 -5.265 1.00 77.25 83 ILE A O 1
#

Sequence (83 aa):
MEGLKGFNMEYWEAQGLKFVPQLQKATIEVHFGNGVELVKYLLKHAAALETLNTLCFPGMESSILEQIKEYKSQPTTVLFSSI

Organism: NCBI:txid152421

Secondary structure (DSSP, 8-state):
---SSSSSHHHHHHT--TTGGG--EEEEE--TTHHHHHHHHHHHH-TT--EEEEEE-TT-HHHHHHHHGGG--SS-EEEEEE-

Foldseek 3Di:
DPDQPQQALVNVVVVPPVCLCVDAEEEFEDDPRRRLRVLLNSLQRNVNHAEYEYEYAPPCVVVSCVSNVVSNPDNHDYHYDYD

pLDDT: mean 85.75, std 12.36, range [39.28, 95.69]

Radius of gyration: 12.38 Å; chains: 1; bounding box: 28×24×37 Å